Protein AF-A0A7Y5A977-F1 (afdb_monomer_lite)

Structure (mmCIF, N/CA/C/O backbone):
data_AF-A0A7Y5A977-F1
#
_entry.id   AF-A0A7Y5A977-F1
#
loop_
_atom_site.group_PDB
_atom_site.id
_atom_site.type_symbol
_atom_site.label_atom_id
_atom_site.label_alt_id
_atom_site.label_comp_id
_atom_site.label_asym_id
_atom_site.label_entity_id
_atom_site.label_seq_id
_atom_site.pdbx_PDB_ins_code
_atom_site.Cartn_x
_atom_site.Cartn_y
_atom_site.Cartn_z
_atom_site.occupancy
_atom_site.B_iso_or_equiv
_atom_site.auth_seq_id
_atom_site.auth_comp_id
_atom_site.auth_asym_id
_atom_site.auth_atom_id
_atom_site.pdbx_PDB_model_num
ATOM 1 N N . MET A 1 1 ? 13.421 25.953 7.525 1.00 41.62 1 MET A N 1
ATOM 2 C CA . MET A 1 1 ? 14.182 24.689 7.497 1.00 41.62 1 MET A CA 1
ATOM 3 C C . MET A 1 1 ? 13.641 23.874 6.344 1.00 41.62 1 MET A C 1
ATOM 5 O O . MET A 1 1 ? 12.518 23.397 6.423 1.00 41.62 1 MET A O 1
ATOM 9 N N . SER A 1 2 ? 14.371 23.845 5.234 1.00 43.75 2 SER A N 1
ATOM 10 C CA . SER A 1 2 ? 14.032 23.038 4.065 1.00 43.75 2 SER A CA 1
ATOM 11 C C . SER A 1 2 ? 14.298 21.584 4.439 1.00 43.75 2 SER A C 1
ATOM 13 O O . SER A 1 2 ? 15.442 21.220 4.695 1.00 43.75 2 SER A O 1
ATOM 15 N N . PHE A 1 3 ? 13.252 20.768 4.541 1.00 48.62 3 PHE A N 1
ATOM 16 C CA . PHE A 1 3 ? 13.400 19.325 4.701 1.00 48.62 3 PHE A CA 1
ATOM 17 C C . PHE A 1 3 ? 13.759 18.741 3.335 1.00 48.62 3 PHE A C 1
ATOM 19 O O . PHE A 1 3 ? 12.928 18.134 2.666 1.00 48.62 3 PHE A O 1
ATOM 26 N N . GLU A 1 4 ? 14.990 18.981 2.885 1.00 51.31 4 GLU A N 1
ATOM 27 C CA . GLU A 1 4 ? 15.562 18.266 1.747 1.00 51.31 4 GLU A CA 1
ATOM 28 C C . GLU A 1 4 ? 15.913 16.849 2.200 1.00 51.31 4 GLU A C 1
ATOM 30 O O . GLU A 1 4 ? 17.074 16.492 2.298 1.00 51.31 4 GLU A O 1
ATOM 35 N N . TYR A 1 5 ? 14.909 16.029 2.525 1.00 56.69 5 TYR A N 1
ATOM 36 C CA . TYR A 1 5 ? 15.128 14.593 2.653 1.00 56.69 5 TYR A CA 1
ATOM 37 C C . TYR A 1 5 ? 15.172 14.034 1.234 1.00 56.69 5 TYR A C 1
ATOM 39 O O . TYR A 1 5 ? 14.169 13.583 0.672 1.00 56.69 5 TYR A O 1
ATOM 47 N N . GLY A 1 6 ? 16.323 14.202 0.586 1.00 63.38 6 GLY A N 1
ATOM 48 C CA . GLY A 1 6 ? 16.511 13.754 -0.781 1.00 63.38 6 GLY A CA 1
ATOM 49 C C . GLY A 1 6 ? 16.312 12.244 -0.855 1.00 63.38 6 GLY A C 1
ATOM 50 O O . GLY A 1 6 ? 16.725 11.507 0.037 1.00 63.38 6 GLY A O 1
ATOM 51 N N . SER A 1 7 ? 15.767 11.736 -1.965 1.00 70.25 7 SER A N 1
ATOM 52 C CA . SER A 1 7 ? 15.651 10.283 -2.209 1.00 70.25 7 SER A CA 1
ATOM 53 C C . SER A 1 7 ? 16.984 9.521 -2.051 1.00 70.25 7 SER A C 1
ATOM 55 O O . SER A 1 7 ? 16.987 8.293 -1.994 1.00 70.25 7 SER A O 1
ATOM 57 N N . ARG A 1 8 ? 18.118 10.236 -2.025 1.00 74.88 8 ARG A N 1
ATOM 58 C CA . ARG A 1 8 ? 19.463 9.702 -1.795 1.00 74.88 8 ARG A CA 1
ATOM 59 C C . ARG A 1 8 ? 19.765 9.391 -0.328 1.00 74.88 8 ARG A C 1
ATOM 61 O O . ARG A 1 8 ? 20.544 8.473 -0.098 1.00 74.88 8 ARG A O 1
ATOM 68 N N . GLU A 1 9 ? 19.163 10.118 0.607 1.00 81.44 9 GLU A N 1
ATOM 69 C CA . GLU A 1 9 ? 19.356 9.960 2.056 1.00 81.44 9 GLU A CA 1
ATOM 70 C C . GLU A 1 9 ? 18.316 9.029 2.689 1.00 81.44 9 GLU A C 1
ATOM 72 O O . GLU A 1 9 ? 18.480 8.607 3.828 1.00 81.44 9 GLU A O 1
ATOM 77 N N . ALA A 1 10 ? 17.264 8.681 1.945 1.00 82.62 10 ALA A N 1
ATOM 78 C CA . ALA A 1 10 ? 16.243 7.757 2.409 1.00 82.62 10 ALA A CA 1
ATOM 79 C C . ALA A 1 10 ? 16.779 6.328 2.588 1.00 82.62 10 ALA A C 1
ATOM 81 O O . ALA A 1 10 ? 17.516 5.814 1.736 1.00 82.62 10 ALA A O 1
ATOM 82 N N . ASP A 1 11 ? 16.332 5.673 3.664 1.00 85.88 11 ASP A N 1
ATOM 83 C CA . ASP A 1 11 ? 16.593 4.260 3.927 1.00 85.88 11 ASP A CA 1
ATOM 84 C C . ASP A 1 11 ? 16.090 3.380 2.780 1.00 85.88 11 ASP A C 1
ATOM 86 O O . ASP A 1 11 ? 14.975 3.532 2.272 1.00 85.88 11 ASP A O 1
ATOM 90 N N . LYS A 1 12 ? 16.931 2.428 2.368 1.00 88.81 12 LYS A N 1
ATOM 91 C CA . LYS A 1 12 ? 16.651 1.530 1.244 1.00 88.81 12 LYS A CA 1
ATOM 92 C C . LYS A 1 12 ? 16.452 0.119 1.758 1.00 88.81 12 LYS A C 1
ATOM 94 O O . LYS A 1 12 ? 17.327 -0.442 2.411 1.00 88.81 12 LYS A O 1
ATOM 99 N N . PHE A 1 13 ? 15.326 -0.476 1.390 1.00 88.06 13 PHE A N 1
ATOM 100 C CA . PHE A 1 13 ? 15.003 -1.855 1.720 1.00 88.06 13 PHE A CA 1
ATOM 101 C C . PHE A 1 13 ? 14.816 -2.663 0.434 1.00 88.06 13 PHE A C 1
ATOM 103 O O . PHE A 1 13 ? 13.957 -2.347 -0.390 1.00 88.06 13 PHE A O 1
ATOM 110 N N . VAL A 1 14 ? 15.643 -3.692 0.233 1.00 91.56 14 VAL A N 1
ATOM 111 C CA . VAL A 1 14 ? 15.558 -4.562 -0.949 1.00 91.56 14 VAL A CA 1
ATOM 112 C C . VAL A 1 14 ? 14.553 -5.678 -0.673 1.00 91.56 14 VAL A C 1
ATOM 114 O O . VAL A 1 14 ? 14.805 -6.559 0.145 1.00 91.56 14 VAL A O 1
ATOM 117 N N . VAL A 1 15 ? 13.423 -5.655 -1.380 1.00 90.75 15 VAL A N 1
ATOM 118 C CA . VAL A 1 15 ? 12.355 -6.658 -1.258 1.00 90.75 15 VAL A CA 1
ATOM 119 C C . VAL A 1 15 ? 12.475 -7.688 -2.377 1.00 90.75 15 VAL A C 1
ATOM 121 O O . VAL A 1 15 ? 12.590 -7.328 -3.548 1.00 90.75 15 VAL A O 1
ATOM 124 N N . ARG A 1 16 ? 12.400 -8.976 -2.031 1.00 94.56 16 ARG A N 1
ATOM 125 C CA . ARG A 1 16 ? 12.218 -10.057 -3.009 1.00 94.56 16 ARG A CA 1
ATOM 126 C C . ARG A 1 16 ? 10.727 -10.288 -3.202 1.00 94.56 16 ARG A C 1
ATOM 128 O O . ARG A 1 16 ? 10.044 -10.692 -2.266 1.00 94.56 16 ARG A O 1
ATOM 135 N N . LEU A 1 17 ? 10.239 -9.999 -4.401 1.00 93.50 17 LEU A N 1
ATOM 136 C CA . LEU A 1 17 ? 8.844 -10.204 -4.769 1.00 93.50 17 LEU A CA 1
ATOM 137 C C . LEU A 1 17 ? 8.688 -11.578 -5.444 1.00 93.50 17 LEU A C 1
ATOM 139 O O . LEU A 1 17 ? 9.565 -11.948 -6.226 1.00 93.50 17 LEU A O 1
ATOM 143 N N . PRO A 1 18 ? 7.604 -12.322 -5.166 1.00 95.31 18 PRO A N 1
ATOM 144 C CA . PRO A 1 18 ? 7.226 -13.501 -5.939 1.00 95.31 18 PRO A CA 1
ATOM 145 C C . PRO A 1 18 ? 6.968 -13.167 -7.414 1.00 95.31 18 PRO A C 1
ATOM 147 O O . PRO A 1 18 ? 6.697 -12.011 -7.764 1.00 95.31 18 PRO A O 1
ATOM 150 N N . ASP A 1 19 ? 7.001 -14.192 -8.265 1.00 95.06 19 ASP A N 1
ATOM 151 C CA . ASP A 1 19 ? 6.749 -14.050 -9.700 1.00 95.06 19 ASP A CA 1
ATOM 152 C C . ASP A 1 19 ? 5.404 -13.358 -9.978 1.00 95.06 19 ASP A C 1
ATOM 154 O O . ASP A 1 19 ? 4.387 -13.629 -9.337 1.00 95.06 19 ASP A O 1
ATOM 158 N N . GLY A 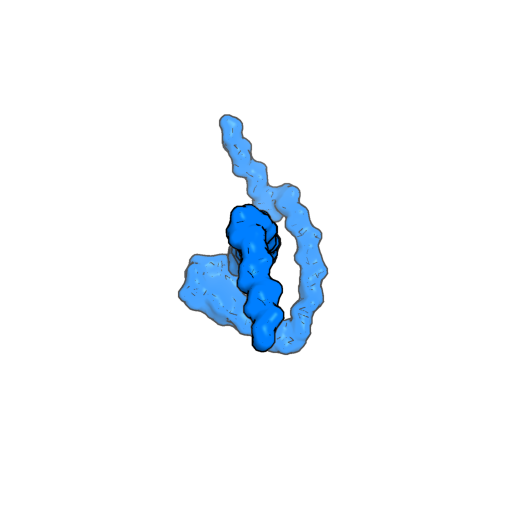1 20 ? 5.411 -12.410 -10.918 1.00 95.25 20 GLY A N 1
ATOM 159 C CA . GLY A 1 20 ? 4.237 -11.628 -11.322 1.00 95.25 20 GLY A CA 1
ATOM 160 C C . GLY A 1 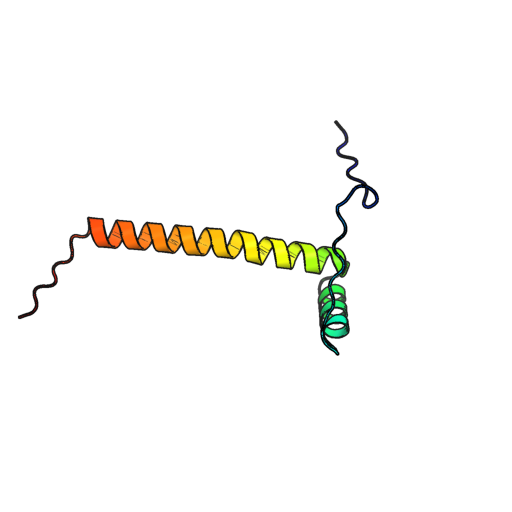20 ? 3.798 -10.527 -10.346 1.00 95.25 20 GLY A C 1
ATOM 161 O O . GLY A 1 20 ? 3.085 -9.610 -10.752 1.00 95.25 20 GLY A O 1
ATOM 162 N N . MET A 1 21 ? 4.248 -10.529 -9.084 1.00 95.19 21 MET A N 1
ATOM 163 C CA . MET A 1 21 ? 3.833 -9.504 -8.113 1.00 95.19 21 MET A CA 1
ATOM 164 C C . MET A 1 21 ? 4.369 -8.113 -8.479 1.00 95.19 21 MET A C 1
ATOM 166 O O . MET A 1 21 ? 3.687 -7.108 -8.291 1.00 95.19 21 MET A O 1
ATOM 170 N N . ARG A 1 22 ? 5.577 -8.036 -9.048 1.00 94.62 22 ARG A N 1
ATOM 171 C CA . ARG A 1 22 ? 6.154 -6.763 -9.508 1.00 94.62 22 ARG A CA 1
ATOM 172 C C . ARG A 1 22 ? 5.311 -6.112 -10.606 1.00 94.62 22 ARG A C 1
ATOM 174 O O . ARG A 1 22 ? 5.130 -4.898 -10.577 1.00 94.62 22 ARG A O 1
ATOM 181 N N . ASP A 1 23 ? 4.783 -6.906 -11.531 1.00 96.12 23 ASP A N 1
ATOM 182 C CA . ASP A 1 23 ? 3.964 -6.402 -12.637 1.00 96.12 23 ASP A CA 1
ATOM 183 C C . ASP A 1 23 ? 2.598 -5.925 -12.141 1.00 96.12 23 ASP A C 1
ATOM 185 O O . ASP A 1 23 ? 2.121 -4.874 -12.565 1.00 96.12 23 ASP A O 1
ATOM 189 N N . GLN A 1 24 ? 2.011 -6.628 -11.167 1.00 94.94 24 GLN A N 1
ATOM 190 C CA . GLN A 1 24 ? 0.789 -6.179 -10.490 1.00 94.94 24 GLN A CA 1
ATOM 191 C C . GLN A 1 24 ? 0.995 -4.828 -9.791 1.00 94.94 24 GLN A C 1
ATOM 193 O O . GLN A 1 24 ? 0.178 -3.920 -9.935 1.00 94.94 24 GLN A O 1
ATOM 198 N N . VAL A 1 25 ? 2.115 -4.670 -9.077 1.00 94.06 25 VAL A N 1
ATOM 199 C CA . VAL A 1 25 ? 2.495 -3.407 -8.423 1.00 94.06 25 VAL A CA 1
ATOM 200 C C . VAL A 1 25 ? 2.693 -2.292 -9.453 1.00 94.06 25 VAL A C 1
ATOM 202 O O . VAL A 1 25 ? 2.239 -1.172 -9.228 1.00 94.06 25 VAL A O 1
ATOM 205 N N . ALA A 1 26 ? 3.336 -2.583 -10.586 1.00 94.25 26 ALA A N 1
ATOM 206 C CA . ALA A 1 26 ? 3.545 -1.611 -11.655 1.00 94.25 26 ALA A CA 1
ATOM 207 C C . ALA A 1 26 ? 2.221 -1.168 -12.296 1.00 94.25 26 ALA A C 1
ATOM 209 O O . ALA A 1 26 ? 2.001 0.028 -12.477 1.00 94.25 26 ALA A O 1
ATOM 210 N N . ALA A 1 27 ? 1.320 -2.110 -12.586 1.00 95.88 27 ALA A N 1
ATOM 211 C CA . ALA A 1 27 ? 0.001 -1.816 -13.136 1.00 95.88 27 ALA A CA 1
ATOM 212 C C . ALA A 1 27 ? -0.837 -0.950 -12.181 1.00 95.88 27 ALA A C 1
ATOM 214 O O . ALA A 1 27 ? -1.414 0.046 -12.613 1.00 95.88 27 ALA A O 1
ATOM 215 N N . ALA A 1 28 ? -0.846 -1.277 -10.884 1.00 94.38 28 ALA A N 1
ATOM 216 C CA . ALA A 1 28 ? -1.542 -0.486 -9.871 1.00 94.38 28 ALA A CA 1
ATOM 217 C C . ALA A 1 28 ? -0.946 0.924 -9.719 1.00 94.38 28 ALA A C 1
ATOM 219 O O . ALA A 1 28 ? -1.676 1.902 -9.615 1.00 94.38 28 ALA A O 1
ATOM 220 N N . ALA A 1 29 ? 0.384 1.047 -9.752 1.00 94.88 29 ALA A N 1
ATOM 221 C CA . ALA A 1 29 ? 1.055 2.340 -9.658 1.00 94.88 29 ALA A CA 1
ATOM 222 C C . ALA A 1 29 ? 0.736 3.240 -10.865 1.00 94.88 29 ALA A C 1
ATOM 224 O O . ALA A 1 29 ? 0.465 4.425 -10.683 1.00 94.88 29 ALA A O 1
ATOM 225 N N . ASN A 1 30 ? 0.701 2.661 -12.071 1.00 94.12 30 ASN A N 1
ATOM 226 C CA . ASN A 1 30 ? 0.321 3.368 -13.295 1.00 94.12 30 ASN A CA 1
ATOM 227 C C . ASN A 1 30 ? -1.147 3.814 -13.281 1.00 94.12 30 ASN A C 1
ATOM 229 O O . ASN A 1 30 ? -1.440 4.911 -13.737 1.00 94.12 30 ASN A O 1
ATOM 233 N N . ALA A 1 31 ? -2.061 2.989 -12.760 1.00 94.06 31 ALA A N 1
ATOM 234 C CA . ALA A 1 31 ? -3.476 3.351 -12.644 1.00 94.06 31 ALA A CA 1
ATOM 235 C C . ALA A 1 31 ? -3.717 4.520 -11.669 1.00 94.06 31 ALA A C 1
ATOM 237 O O . ALA A 1 31 ? -4.66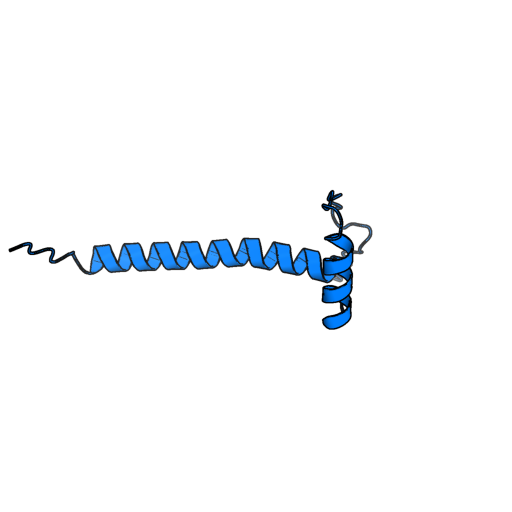7 5.276 -11.843 1.00 94.06 31 ALA A O 1
ATOM 238 N N . ASP A 1 32 ? -2.844 4.664 -10.669 1.00 91.31 32 ASP A N 1
ATOM 239 C CA . ASP A 1 32 ? -2.894 5.704 -9.637 1.00 91.31 32 ASP A CA 1
ATOM 240 C C . ASP A 1 32 ? -2.016 6.938 -9.970 1.00 91.31 32 ASP A C 1
ATOM 242 O O . ASP A 1 32 ? -1.791 7.772 -9.089 1.00 91.31 32 ASP A O 1
ATOM 246 N N . ASP A 1 33 ? -1.447 7.032 -11.183 1.00 92.56 33 ASP A N 1
ATOM 247 C CA . ASP A 1 33 ? -0.514 8.095 -11.610 1.00 92.56 33 ASP A CA 1
ATOM 248 C C . ASP A 1 33 ? 0.633 8.358 -10.607 1.00 92.56 33 ASP A C 1
ATOM 250 O O . ASP A 1 33 ? 1.052 9.492 -10.351 1.00 92.56 33 ASP A O 1
ATOM 254 N N . ARG A 1 34 ? 1.171 7.290 -10.003 1.00 91.56 34 ARG A N 1
ATOM 255 C CA . ARG A 1 34 ? 2.228 7.383 -8.985 1.00 91.56 34 ARG A CA 1
ATOM 256 C C . ARG A 1 34 ? 3.371 6.416 -9.235 1.00 91.56 34 ARG A C 1
ATOM 258 O O . ARG A 1 34 ? 3.239 5.400 -9.905 1.00 91.56 34 ARG A O 1
ATOM 265 N N . SER A 1 35 ? 4.529 6.705 -8.641 1.00 93.88 35 SER A N 1
ATOM 266 C CA . SER A 1 35 ? 5.665 5.783 -8.717 1.00 93.88 35 SER A CA 1
ATOM 267 C C . SER A 1 35 ? 5.386 4.491 -7.939 1.00 93.88 35 SER A C 1
ATOM 269 O O . SER A 1 35 ? 4.721 4.512 -6.899 1.00 93.88 35 SER A O 1
ATOM 271 N N . MET A 1 36 ? 5.974 3.373 -8.378 1.00 93.44 36 MET A N 1
ATOM 272 C CA . MET A 1 36 ? 5.929 2.113 -7.618 1.00 93.44 36 MET A CA 1
ATOM 273 C C . MET A 1 36 ? 6.431 2.292 -6.179 1.00 93.44 36 MET A C 1
ATOM 275 O O . MET A 1 36 ? 5.868 1.715 -5.255 1.00 93.44 36 MET A O 1
ATOM 279 N N . ASN A 1 37 ? 7.459 3.125 -5.972 1.00 92.38 37 ASN A N 1
ATOM 280 C CA . ASN A 1 37 ? 7.974 3.422 -4.637 1.00 92.38 37 ASN A CA 1
ATOM 281 C C . ASN A 1 37 ? 6.913 4.111 -3.770 1.00 92.38 37 ASN A C 1
ATOM 283 O O . ASN A 1 37 ? 6.661 3.680 -2.650 1.00 92.38 37 ASN A O 1
ATOM 287 N N . SER A 1 38 ? 6.248 5.139 -4.303 1.00 91.88 38 SER A N 1
ATOM 288 C CA . SER A 1 38 ? 5.154 5.830 -3.612 1.00 91.88 38 SER A CA 1
ATOM 289 C C . SER A 1 38 ? 4.031 4.860 -3.247 1.00 91.88 38 SER A C 1
ATOM 291 O O . SER A 1 38 ? 3.532 4.908 -2.126 1.00 91.88 38 SER A O 1
ATOM 293 N N . LEU A 1 39 ? 3.672 3.946 -4.156 1.00 94.38 39 LEU A N 1
ATOM 294 C CA . LEU A 1 39 ? 2.665 2.920 -3.889 1.00 94.38 39 LEU A CA 1
ATOM 295 C C . LEU A 1 39 ? 3.068 1.995 -2.740 1.00 94.38 39 LEU A C 1
ATOM 297 O O . LEU A 1 39 ? 2.287 1.815 -1.806 1.00 94.38 39 LEU A O 1
ATOM 301 N N . ILE A 1 40 ? 4.288 1.458 -2.778 1.00 93.62 40 ILE A N 1
ATOM 302 C CA . ILE A 1 40 ? 4.810 0.552 -1.748 1.00 93.62 40 ILE A CA 1
ATOM 303 C C . ILE A 1 40 ? 4.873 1.257 -0.388 1.00 93.62 40 ILE A C 1
ATOM 305 O O . ILE A 1 40 ? 4.406 0.711 0.609 1.00 93.62 40 ILE A O 1
ATOM 309 N N . VAL A 1 41 ? 5.383 2.490 -0.340 1.00 91.94 41 VAL A N 1
ATOM 310 C CA . VAL A 1 41 ? 5.468 3.275 0.901 1.00 91.94 41 VAL A CA 1
ATOM 311 C C . VAL A 1 41 ? 4.077 3.541 1.483 1.00 91.94 41 VAL A C 1
ATOM 313 O O . VAL A 1 41 ? 3.875 3.378 2.687 1.00 91.9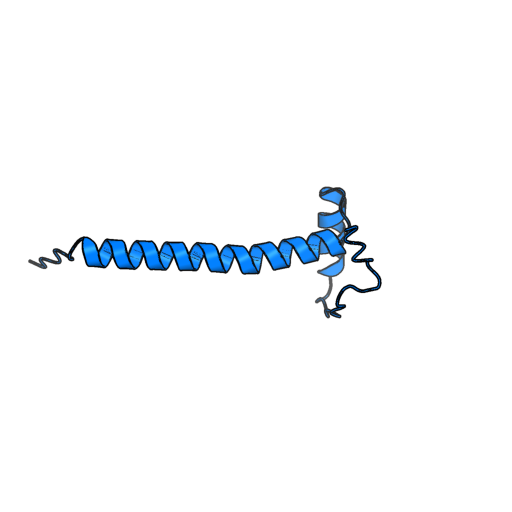4 41 VAL A O 1
ATOM 316 N N . THR A 1 42 ? 3.097 3.906 0.651 1.00 91.69 42 THR A N 1
ATOM 317 C CA . THR A 1 42 ? 1.708 4.084 1.101 1.00 91.69 42 THR A CA 1
ATOM 318 C C . THR A 1 42 ? 1.104 2.778 1.607 1.00 91.69 42 THR A C 1
ATOM 320 O O . THR A 1 42 ? 0.449 2.789 2.644 1.00 91.69 42 THR A O 1
ATOM 323 N N . ALA A 1 43 ? 1.327 1.657 0.918 1.00 91.62 43 ALA A N 1
ATOM 324 C CA . ALA A 1 43 ? 0.821 0.356 1.347 1.00 91.62 43 ALA A CA 1
ATOM 325 C C . ALA A 1 43 ? 1.386 -0.046 2.720 1.00 91.62 43 ALA A C 1
ATOM 327 O O . ALA A 1 43 ? 0.624 -0.430 3.603 1.00 91.62 43 ALA A O 1
ATOM 328 N N . ILE A 1 44 ? 2.695 0.134 2.935 1.00 92.69 44 ILE A N 1
ATOM 329 C CA . ILE A 1 44 ? 3.345 -0.117 4.230 1.00 92.69 44 ILE A CA 1
ATOM 330 C C . ILE A 1 44 ? 2.752 0.785 5.316 1.00 92.69 44 ILE A C 1
ATOM 332 O O . ILE A 1 44 ? 2.410 0.303 6.393 1.00 92.69 44 ILE A O 1
ATOM 336 N N . ARG A 1 45 ? 2.584 2.086 5.041 1.00 90.81 45 ARG A N 1
ATOM 337 C CA . ARG A 1 45 ? 1.980 3.018 6.003 1.00 90.81 45 ARG A CA 1
ATOM 338 C C . ARG A 1 45 ? 0.553 2.613 6.359 1.00 90.81 45 ARG A C 1
ATOM 340 O O . ARG A 1 45 ? 0.217 2.582 7.533 1.00 90.81 45 ARG A O 1
ATOM 347 N N . ASN A 1 46 ? -0.259 2.262 5.367 1.00 90.12 46 ASN A N 1
ATOM 348 C CA . ASN A 1 46 ? -1.634 1.828 5.589 1.00 90.12 46 ASN A CA 1
ATOM 349 C C . ASN A 1 46 ? -1.702 0.555 6.436 1.00 90.12 46 ASN A C 1
ATOM 351 O O . ASN A 1 46 ? -2.582 0.451 7.284 1.00 90.12 46 ASN A O 1
ATOM 355 N N . GLU A 1 47 ? -0.774 -0.382 6.246 1.00 90.50 47 GLU A N 1
ATOM 356 C CA . GLU A 1 47 ? -0.701 -1.594 7.060 1.00 90.50 47 GLU A CA 1
ATOM 357 C C . GLU A 1 47 ? -0.322 -1.276 8.515 1.00 90.50 47 GLU A C 1
ATOM 359 O O . GLU A 1 47 ? -0.951 -1.775 9.448 1.00 90.50 47 GLU A O 1
ATOM 364 N N . LEU A 1 48 ? 0.667 -0.403 8.730 1.00 88.25 48 LEU A N 1
ATOM 365 C CA . LEU A 1 48 ? 1.097 0.010 10.071 1.00 88.25 48 LEU A CA 1
ATOM 366 C C . LEU A 1 48 ? 0.010 0.821 10.799 1.00 88.25 48 LEU A C 1
ATOM 368 O O . LEU A 1 48 ? -0.338 0.512 11.941 1.00 88.25 48 LEU A O 1
ATOM 372 N N . ASP A 1 49 ? -0.569 1.815 10.126 1.00 88.38 49 ASP A N 1
ATOM 373 C CA . ASP A 1 49 ? -1.602 2.695 10.680 1.00 88.38 49 ASP A CA 1
ATOM 374 C C . ASP A 1 49 ? -2.937 1.960 10.857 1.00 88.38 49 ASP A C 1
ATOM 376 O O . ASP A 1 49 ? -3.647 2.158 11.846 1.00 88.38 49 ASP A O 1
ATOM 380 N N . GLY A 1 50 ? -3.296 1.107 9.896 1.00 81.25 50 GLY A N 1
ATOM 381 C CA . GLY A 1 50 ? -4.512 0.300 9.921 1.00 81.25 50 GLY A CA 1
ATOM 382 C C . GLY A 1 50 ? -4.528 -0.641 11.118 1.00 81.25 50 GLY A C 1
ATOM 383 O O . GLY A 1 50 ? -5.506 -0.658 11.867 1.00 81.25 50 GLY A O 1
ATOM 384 N N . ARG A 1 51 ? -3.415 -1.340 11.372 1.00 79.31 51 ARG A N 1
ATOM 385 C CA . ARG A 1 51 ? -3.249 -2.177 12.570 1.00 79.31 51 ARG A CA 1
ATOM 386 C C . ARG A 1 51 ? -3.415 -1.373 13.856 1.00 79.31 51 ARG A C 1
ATOM 388 O O . ARG A 1 51 ? -4.128 -1.810 14.755 1.00 79.31 51 ARG A O 1
ATOM 395 N N . ALA A 1 52 ? -2.814 -0.185 13.936 1.00 81.25 52 ALA A N 1
ATOM 396 C CA . ALA A 1 52 ? -2.937 0.672 15.113 1.00 81.25 52 ALA A CA 1
ATOM 397 C C . ALA A 1 52 ? -4.391 1.109 15.368 1.00 81.25 52 ALA A C 1
ATOM 399 O O . ALA A 1 52 ? -4.865 1.045 16.502 1.00 81.25 52 ALA A O 1
ATOM 400 N N . ARG A 1 53 ? -5.126 1.497 14.316 1.00 83.56 53 ARG A N 1
ATOM 401 C CA . ARG A 1 53 ? -6.545 1.879 14.423 1.00 83.56 53 ARG A CA 1
ATOM 402 C C . ARG A 1 53 ? -7.430 0.713 14.844 1.00 83.56 53 ARG A C 1
ATOM 404 O O . ARG A 1 53 ? -8.277 0.893 15.714 1.00 83.56 53 ARG A O 1
ATOM 411 N N . VAL A 1 54 ? -7.237 -0.463 14.245 1.00 83.75 54 VAL A N 1
ATOM 412 C CA . VAL A 1 54 ? -7.998 -1.671 14.597 1.00 83.75 54 VAL A CA 1
ATOM 413 C C . VAL A 1 54 ? -7.753 -2.047 16.057 1.00 83.75 54 VAL A C 1
ATOM 415 O O . VAL A 1 54 ? -8.716 -2.275 16.782 1.00 83.75 54 VAL A O 1
ATOM 418 N N . ASN A 1 55 ? -6.504 -2.020 16.522 1.00 85.25 55 ASN A N 1
ATOM 419 C CA . ASN A 1 55 ? -6.186 -2.303 17.922 1.00 85.25 55 ASN A CA 1
ATOM 420 C C . ASN A 1 55 ? -6.828 -1.284 18.874 1.00 85.25 55 ASN A C 1
ATOM 422 O O . ASN A 1 55 ? -7.448 -1.674 19.856 1.00 85.25 55 ASN A O 1
ATOM 426 N N . ALA A 1 56 ? -6.768 0.011 18.551 1.00 87.31 56 ALA A N 1
ATOM 427 C CA . ALA A 1 56 ? -7.416 1.045 19.359 1.00 87.31 56 ALA A CA 1
ATOM 428 C C . ALA A 1 56 ? -8.947 0.872 19.426 1.00 87.31 56 ALA A C 1
ATOM 430 O O . ALA A 1 56 ? -9.552 1.097 20.474 1.00 87.31 56 ALA A O 1
ATOM 431 N N . LEU A 1 57 ? -9.575 0.455 18.321 1.00 88.94 57 LEU A N 1
ATOM 432 C CA . LEU A 1 57 ? -11.000 0.118 18.271 1.00 88.94 57 LEU A CA 1
ATOM 433 C C . LEU A 1 57 ? -11.324 -1.109 19.129 1.00 88.94 57 LEU A C 1
ATOM 435 O O . LEU A 1 57 ? -12.293 -1.070 19.883 1.00 88.94 57 LEU A O 1
ATOM 439 N N . LEU A 1 58 ? -10.519 -2.172 19.049 1.00 90.75 58 LEU A N 1
ATOM 440 C CA . LEU A 1 58 ? -10.687 -3.370 19.877 1.00 90.75 58 LEU A CA 1
ATOM 441 C C . LEU A 1 58 ? -10.554 -3.044 21.369 1.00 90.75 58 LEU A C 1
ATOM 443 O O . LEU A 1 58 ? -11.406 -3.454 22.153 1.00 90.75 58 LEU A O 1
ATOM 447 N N . ASP A 1 59 ? -9.566 -2.234 21.749 1.00 91.56 59 ASP A N 1
ATOM 448 C CA . ASP A 1 59 ? -9.381 -1.782 23.131 1.00 91.56 59 ASP A CA 1
ATOM 449 C C . ASP A 1 59 ? -10.560 -0.933 23.622 1.00 91.56 59 ASP A C 1
ATOM 451 O O . ASP A 1 59 ? -11.016 -1.079 24.758 1.00 91.56 59 ASP A O 1
ATOM 455 N N . ALA A 1 60 ? -11.072 -0.033 22.777 1.00 90.62 60 ALA A N 1
ATOM 456 C CA . ALA A 1 60 ? -12.240 0.779 23.104 1.00 90.62 60 ALA A CA 1
ATOM 457 C C . ALA A 1 60 ? -13.501 -0.083 23.275 1.00 90.62 60 ALA A C 1
ATOM 459 O O . ALA A 1 60 ? -14.278 0.148 24.203 1.00 90.62 60 ALA A O 1
ATOM 460 N N . LEU A 1 61 ? -13.688 -1.092 22.419 1.00 90.81 61 LEU A N 1
ATOM 461 C CA . LEU A 1 61 ? -14.794 -2.044 22.518 1.00 90.81 61 LEU A CA 1
ATOM 462 C C . LEU A 1 61 ? -14.687 -2.916 23.774 1.00 90.81 61 LEU A C 1
ATOM 464 O O . LEU A 1 61 ? -15.693 -3.082 24.459 1.00 90.81 61 LEU A O 1
ATOM 468 N N . ALA A 1 62 ? -13.494 -3.414 24.112 1.00 90.44 62 ALA A N 1
ATOM 469 C CA . ALA A 1 62 ? -13.258 -4.186 25.332 1.00 90.44 62 ALA A CA 1
ATOM 470 C C . ALA A 1 62 ? -13.595 -3.361 26.583 1.00 90.44 62 ALA A C 1
ATOM 472 O O . ALA A 1 62 ? -14.428 -3.769 27.388 1.00 90.44 62 ALA A O 1
ATOM 473 N N . LYS A 1 63 ? -13.074 -2.130 26.677 1.00 88.44 63 LYS A N 1
ATOM 474 C CA . LYS A 1 63 ? -13.398 -1.205 27.777 1.00 88.44 63 LYS A CA 1
ATOM 475 C C . LYS A 1 63 ? -14.890 -0.895 27.864 1.00 88.44 63 LYS A C 1
ATOM 477 O O . LYS A 1 63 ? -15.428 -0.781 28.960 1.00 88.44 63 LYS A O 1
ATOM 482 N N . ALA A 1 64 ? -15.563 -0.735 26.725 1.00 86.50 64 ALA A N 1
ATOM 483 C CA . ALA A 1 64 ? -17.001 -0.495 26.693 1.00 86.50 64 ALA A CA 1
ATOM 484 C C . ALA A 1 64 ? -17.809 -1.730 27.121 1.00 86.50 64 ALA A C 1
ATOM 486 O O . ALA A 1 64 ? -18.853 -1.569 27.751 1.00 86.50 64 ALA A O 1
ATOM 487 N N . ALA A 1 65 ? -17.346 -2.942 26.801 1.00 86.69 65 ALA A N 1
ATOM 488 C CA . ALA A 1 65 ? -17.951 -4.189 27.260 1.00 86.69 65 ALA A CA 1
ATOM 489 C C . ALA A 1 65 ? -17.794 -4.357 28.780 1.00 86.69 65 ALA A C 1
ATOM 491 O O . ALA A 1 65 ? -18.784 -4.623 29.461 1.00 86.69 65 ALA A O 1
ATOM 492 N N . ASP A 1 66 ? -16.599 -4.090 29.312 1.00 82.88 66 ASP A N 1
ATOM 493 C CA . ASP A 1 66 ? -16.321 -4.131 30.751 1.00 82.88 66 ASP A CA 1
ATOM 494 C C . ASP A 1 66 ? -17.136 -3.072 31.512 1.00 82.88 66 ASP A C 1
ATOM 496 O O . ASP A 1 66 ? -17.759 -3.363 32.533 1.00 82.88 66 ASP A O 1
ATOM 500 N N . ALA A 1 67 ? -17.210 -1.845 30.982 1.00 75.25 67 ALA A N 1
ATOM 501 C CA . ALA A 1 67 ? -17.986 -0.752 31.572 1.00 75.25 67 ALA A CA 1
ATOM 502 C C . ALA A 1 67 ? -19.504 -0.975 31.499 1.00 75.25 67 ALA A C 1
ATOM 504 O O . ALA A 1 67 ? -20.241 -0.458 32.339 1.00 75.25 67 ALA A O 1
ATOM 505 N N . LYS A 1 68 ? -19.989 -1.738 30.511 1.00 66.94 68 LYS A N 1
ATOM 506 C CA . LYS A 1 68 ? -21.403 -2.123 30.417 1.00 66.94 68 LYS A CA 1
ATOM 507 C C . LYS A 1 68 ? -21.783 -3.273 31.345 1.00 66.94 68 LYS A C 1
ATOM 509 O O . LYS A 1 68 ? -22.966 -3.595 31.368 1.00 66.94 68 LYS A O 1
ATOM 514 N N . GLY A 1 69 ? -20.831 -3.837 32.102 1.00 57.72 69 GLY A N 1
ATOM 515 C CA . GLY A 1 69 ? -21.061 -4.830 33.147 1.00 57.72 69 GLY A CA 1
ATOM 516 C C . GLY A 1 69 ? -21.971 -5.947 32.666 1.00 57.72 69 GLY A C 1
ATOM 517 O O . GLY A 1 69 ? -23.163 -5.902 32.936 1.00 57.72 69 GLY A O 1
ATOM 518 N N . THR A 1 70 ? -21.423 -6.913 31.929 1.00 55.38 70 THR A N 1
ATOM 519 C CA . THR A 1 70 ? -22.120 -8.082 31.377 1.00 55.38 70 THR A CA 1
ATOM 520 C C . THR A 1 70 ? -23.293 -8.539 32.261 1.00 55.38 70 THR A C 1
ATOM 522 O O . THR A 1 70 ? -23.064 -9.220 33.262 1.00 55.38 70 THR A O 1
ATOM 525 N N . PRO A 1 71 ? -24.564 -8.255 31.914 1.00 49.56 71 PRO A N 1
ATOM 526 C CA . PRO A 1 71 ? -25.671 -8.990 32.483 1.00 49.56 71 PRO A CA 1
ATOM 527 C C . PRO A 1 71 ? -25.777 -10.276 31.668 1.00 49.56 71 PRO A C 1
ATOM 529 O O . PRO A 1 71 ? -26.686 -10.455 30.862 1.00 49.56 71 PRO A O 1
ATOM 532 N N . HIS A 1 72 ? -24.806 -11.177 31.834 1.00 54.12 72 HIS A N 1
ATOM 533 C CA . HIS A 1 72 ? -25.003 -12.560 31.423 1.00 54.12 72 HIS A CA 1
ATOM 534 C C . HIS A 1 72 ? -25.815 -13.250 32.520 1.00 54.12 72 HIS A C 1
ATOM 536 O O . HIS A 1 72 ? -25.303 -14.049 33.296 1.00 54.12 72 HIS A O 1
ATOM 542 N N . ALA A 1 73 ? -27.093 -12.883 32.617 1.00 49.81 73 ALA A N 1
ATOM 543 C CA . ALA A 1 73 ? -28.082 -13.741 33.239 1.00 49.81 73 ALA A CA 1
ATOM 544 C C . ALA A 1 73 ? -28.379 -14.857 32.231 1.00 49.81 73 ALA A C 1
ATOM 546 O O . ALA A 1 73 ? -29.244 -14.729 31.368 1.00 49.81 73 ALA A O 1
ATOM 547 N N . VAL A 1 74 ? -27.579 -15.918 32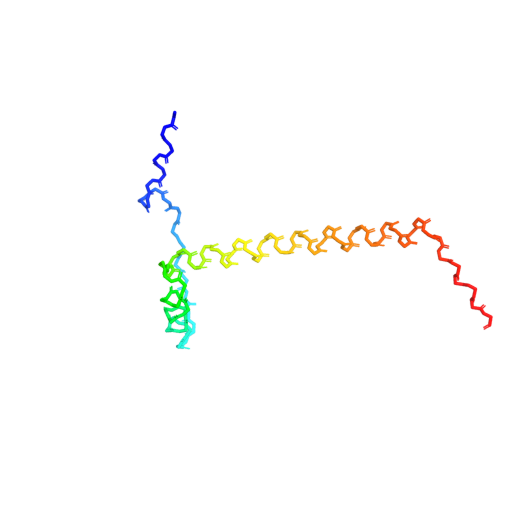.303 1.00 46.56 74 VAL A N 1
ATOM 548 C CA . VAL A 1 74 ? -27.993 -17.243 31.845 1.00 46.56 74 VAL A CA 1
ATOM 549 C C . VAL A 1 74 ? -29.091 -17.718 32.788 1.00 46.56 74 VAL A C 1
ATOM 551 O O . VAL A 1 74 ? -28.850 -17.901 33.980 1.00 46.56 74 VAL A O 1
ATOM 554 N N . ALA A 1 75 ? -30.299 -17.826 32.247 1.00 39.75 75 ALA A N 1
ATOM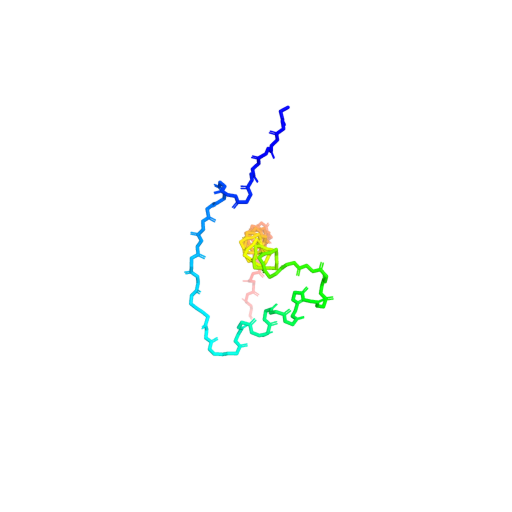 555 C CA . ALA A 1 75 ? -31.423 -18.549 32.824 1.00 39.75 75 ALA A CA 1
ATOM 556 C C . ALA A 1 75 ? -31.620 -19.841 32.027 1.00 39.75 75 ALA A C 1
ATOM 558 O O . ALA A 1 75 ? -31.378 -19.797 30.796 1.00 39.75 75 ALA A O 1
#

Foldseek 3Di:
DPPCPDPVVDDDDDDDDPPPVVVVLVVVCVVVVHDSVVSVVVVVVCVVVVVVVVVVVVVVVVVVVVVVPDPPPDD

Sequence (75 aa):
MSFEYGSREADKFVVRLPDGMRDQVAAAANADDRSMNSLIVTAIRNELDGRARVNALLDALAKAADAKGTPHAVA

Radius of gyration: 21.19 Å; chains: 1; bounding box: 51×43×46 Å

pLDDT: mean 82.55, std 15.91, range [39.75, 96.12]

Secondary structure (DSSP, 8-state):
------TTTS------PPTTHHHHHHHHHHHTTS-HHHHHHHHHHHHHHHHHHHHHHHHHHHHHHHHT-------